Protein AF-A0A6B3CHG3-F1 (afdb_monomer_lite)

pLDDT: mean 94.93, std 5.12, range [70.69, 98.56]

Foldseek 3Di:
DPPDDPVPDDPDDDDDPDDQDVVQVQADPVRHGPVVSCCVVCVVVVVVVVVD

Secondary structure (DSSP, 8-state):
--SS-TTTS-------SS---TTTTSB-TT--B-HHHHHHHTHHHHHHHHH-

Sequence (52 aa):
NTLVSQAESIRTFRILAQPFTEEHGLLTPSLKLKRKAIENAYGTEVEALYRA

Structure (mmCIF, N/CA/C/O backbone):
data_AF-A0A6B3CHG3-F1
#
_entry.id   AF-A0A6B3CHG3-F1
#
loop_
_atom_site.group_PDB
_atom_site.id
_atom_site.type_symbol
_atom_site.label_atom_id
_atom_site.label_alt_id
_atom_site.label_comp_id
_atom_site.label_asym_id
_atom_site.label_entity_id
_atom_site.label_seq_id
_atom_site.pdbx_PDB_ins_code
_atom_site.Cartn_x
_atom_site.Cartn_y
_atom_site.Cartn_z
_atom_site.occupancy
_atom_site.B_iso_or_equiv
_atom_site.auth_seq_id
_atom_site.auth_comp_id
_atom_site.auth_asym_id
_atom_site.auth_atom_id
_atom_site.pdbx_PDB_model_num
ATOM 1 N N . ASN A 1 1 ? 14.885 12.357 -6.292 1.00 73.38 1 ASN A N 1
ATOM 2 C CA . ASN A 1 1 ? 15.640 11.520 -5.342 1.00 73.38 1 ASN A CA 1
ATOM 3 C C . ASN A 1 1 ? 17.142 11.792 -5.515 1.00 73.38 1 ASN A C 1
ATOM 5 O O . ASN A 1 1 ? 17.842 10.994 -6.122 1.00 73.38 1 ASN A O 1
ATOM 9 N N . THR A 1 2 ? 17.625 12.962 -5.082 1.00 84.56 2 THR A N 1
ATOM 10 C CA . THR A 1 2 ? 19.003 13.440 -5.359 1.00 84.56 2 THR A CA 1
ATOM 11 C C . THR A 1 2 ? 19.810 13.754 -4.098 1.00 84.56 2 THR A C 1
ATOM 13 O O . THR A 1 2 ? 21.009 13.979 -4.187 1.00 84.56 2 THR A O 1
ATOM 16 N N . LEU A 1 3 ? 19.153 13.769 -2.933 1.00 94.06 3 LEU A N 1
ATOM 17 C CA . LEU A 1 3 ? 19.757 14.072 -1.630 1.00 94.06 3 LEU A CA 1
ATOM 18 C C . LEU A 1 3 ? 20.119 12.818 -0.822 1.00 94.06 3 LEU A C 1
ATOM 20 O O . LEU A 1 3 ? 20.624 12.936 0.288 1.00 94.06 3 LEU A O 1
ATOM 24 N N . VAL A 1 4 ? 19.831 11.631 -1.351 1.00 94.50 4 VAL A N 1
ATOM 25 C CA . VAL A 1 4 ? 20.129 10.348 -0.703 1.00 94.50 4 VAL A CA 1
ATOM 26 C C . VAL A 1 4 ? 21.090 9.548 -1.570 1.00 94.50 4 VAL A C 1
ATOM 28 O O . VAL A 1 4 ? 21.274 9.851 -2.753 1.00 94.50 4 VAL A O 1
ATOM 31 N N . SER A 1 5 ? 21.709 8.528 -0.980 1.00 95.62 5 SER A N 1
ATOM 32 C CA . SER A 1 5 ? 22.639 7.660 -1.693 1.00 95.62 5 SER A CA 1
ATOM 33 C C . SER A 1 5 ? 21.969 6.941 -2.873 1.00 95.62 5 SER A C 1
ATOM 35 O O . SER A 1 5 ? 20.749 6.781 -2.934 1.00 95.62 5 SER A O 1
ATOM 37 N N . GLN A 1 6 ? 22.780 6.438 -3.807 1.00 91.75 6 GLN A N 1
ATOM 38 C CA . GLN A 1 6 ? 22.276 5.633 -4.926 1.00 91.75 6 GLN A CA 1
ATOM 39 C C . GLN A 1 6 ? 21.536 4.368 -4.461 1.00 91.75 6 GLN A C 1
ATOM 41 O O . GLN A 1 6 ? 20.608 3.928 -5.136 1.00 91.75 6 GLN A O 1
ATOM 46 N N . ALA A 1 7 ? 21.929 3.783 -3.323 1.00 93.56 7 ALA A N 1
ATOM 47 C CA . ALA A 1 7 ? 21.276 2.600 -2.763 1.00 93.56 7 ALA A CA 1
ATOM 48 C C . ALA A 1 7 ? 19.899 2.925 -2.162 1.00 93.56 7 ALA A C 1
ATOM 50 O O . ALA A 1 7 ? 18.978 2.124 -2.275 1.00 93.56 7 ALA A O 1
ATOM 51 N N . GLU A 1 8 ? 19.747 4.113 -1.578 1.00 96.06 8 GLU A N 1
ATOM 52 C CA . GLU A 1 8 ? 18.482 4.602 -1.014 1.00 96.06 8 GLU A CA 1
ATOM 53 C C . GLU A 1 8 ? 17.589 5.272 -2.063 1.00 96.06 8 GLU A C 1
ATOM 55 O O . GLU A 1 8 ? 16.481 5.715 -1.759 1.00 96.06 8 GLU A O 1
ATOM 60 N N . SER A 1 9 ? 18.064 5.364 -3.308 1.00 95.7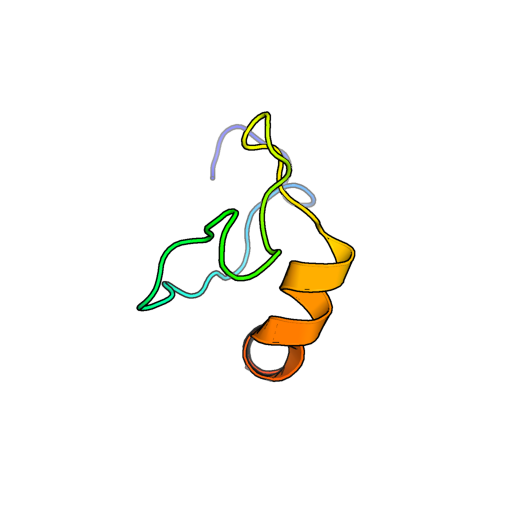5 9 SER A N 1
ATOM 61 C CA . SER A 1 9 ? 17.317 5.998 -4.378 1.00 95.75 9 SER A CA 1
ATOM 62 C C . SER A 1 9 ? 16.159 5.152 -4.871 1.00 95.75 9 SER A C 1
ATOM 64 O O . SER A 1 9 ? 16.333 3.998 -5.265 1.00 95.75 9 SER A O 1
ATOM 66 N N . ILE A 1 10 ? 14.964 5.748 -4.893 1.00 93.81 10 ILE A N 1
ATOM 67 C CA . ILE A 1 10 ? 13.775 5.120 -5.472 1.00 93.81 10 ILE A CA 1
ATOM 68 C C . ILE A 1 10 ? 13.979 4.992 -6.986 1.00 93.81 10 ILE A C 1
ATOM 70 O O . ILE A 1 10 ? 13.974 5.987 -7.710 1.00 93.81 10 ILE A O 1
ATOM 74 N N . ARG A 1 11 ? 14.153 3.752 -7.456 1.00 92.69 11 ARG A N 1
ATOM 75 C CA . ARG A 1 11 ? 14.412 3.431 -8.872 1.00 92.69 11 ARG A CA 1
ATOM 76 C C . ARG A 1 11 ? 13.155 3.460 -9.734 1.00 92.69 11 ARG A C 1
ATOM 78 O O . ARG A 1 11 ? 13.198 3.929 -10.863 1.00 92.69 11 ARG A O 1
ATOM 85 N N . THR A 1 12 ? 12.053 2.943 -9.205 1.00 94.56 12 THR A N 1
ATOM 86 C CA . THR A 1 12 ? 10.758 2.877 -9.883 1.00 94.56 12 THR A CA 1
ATOM 87 C C . THR A 1 12 ? 9.641 2.915 -8.848 1.00 94.56 12 THR A C 1
ATOM 89 O O . THR A 1 12 ? 9.838 2.526 -7.695 1.00 94.56 12 THR A O 1
ATOM 92 N N . PHE A 1 13 ? 8.478 3.416 -9.245 1.00 95.44 13 PHE A N 1
ATOM 93 C CA . PHE A 1 13 ? 7.276 3.436 -8.423 1.00 95.44 13 PHE A CA 1
ATOM 94 C C . PHE A 1 13 ? 6.040 3.340 -9.316 1.00 95.44 13 PHE A C 1
ATOM 96 O O . PHE A 1 13 ? 6.062 3.725 -10.485 1.00 95.44 13 PHE A O 1
ATOM 103 N N . ARG A 1 14 ? 4.941 2.846 -8.746 1.00 95.38 14 ARG A N 1
ATOM 104 C CA . ARG A 1 14 ? 3.630 2.802 -9.395 1.00 95.38 14 ARG A CA 1
ATOM 105 C C . ARG A 1 14 ? 2.644 3.637 -8.592 1.00 95.38 14 ARG A C 1
ATOM 107 O O . ARG A 1 14 ? 2.616 3.561 -7.367 1.00 95.38 14 ARG A O 1
ATOM 114 N N . ILE A 1 15 ? 1.825 4.410 -9.297 1.00 95.88 15 ILE A N 1
ATOM 115 C CA . ILE A 1 15 ? 0.682 5.101 -8.702 1.00 95.88 15 ILE A CA 1
ATOM 116 C C . ILE A 1 15 ? -0.488 4.122 -8.652 1.00 95.88 15 ILE A C 1
ATOM 118 O O . ILE A 1 15 ? -0.859 3.539 -9.670 1.00 95.88 15 ILE A O 1
ATOM 122 N N . LEU A 1 16 ? -1.040 3.925 -7.459 1.00 95.38 16 LEU A N 1
ATOM 123 C CA . LEU A 1 16 ? -2.211 3.081 -7.241 1.00 95.38 16 LEU A CA 1
ATOM 124 C C . LEU A 1 16 ? -3.482 3.920 -7.390 1.00 95.38 16 LEU A C 1
ATOM 126 O O . LEU A 1 16 ? -3.507 5.091 -7.017 1.00 95.38 16 LEU A O 1
ATOM 130 N N . ALA A 1 17 ? -4.545 3.314 -7.918 1.00 94.31 17 ALA A N 1
ATOM 131 C CA . ALA A 1 17 ? -5.825 3.997 -8.103 1.00 9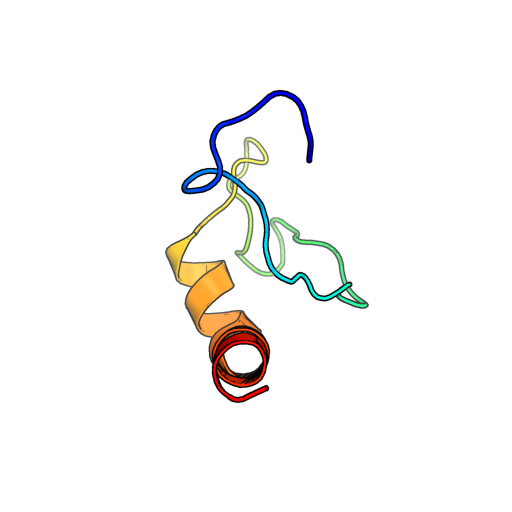4.31 17 ALA A CA 1
ATOM 132 C C . ALA A 1 17 ? -6.604 4.191 -6.791 1.00 94.31 17 ALA A C 1
ATOM 134 O O . ALA A 1 17 ? -7.486 5.041 -6.723 1.00 94.31 17 ALA A O 1
ATOM 135 N N . GLN A 1 18 ? -6.303 3.386 -5.768 1.00 93.62 18 GLN A N 1
ATOM 136 C CA . GLN A 1 18 ? -7.008 3.375 -4.490 1.00 93.62 18 GLN A CA 1
ATOM 137 C C . GLN A 1 18 ? -6.043 3.717 -3.347 1.00 93.62 18 GLN A C 1
ATOM 139 O O . GLN A 1 18 ? -4.898 3.251 -3.358 1.00 93.62 18 GLN A O 1
ATOM 144 N N . PRO A 1 19 ? -6.479 4.507 -2.352 1.00 95.75 19 PRO A N 1
ATOM 145 C CA . PRO A 1 19 ? -5.678 4.776 -1.167 1.00 95.75 19 PRO A CA 1
ATOM 146 C C . PRO A 1 19 ? -5.618 3.555 -0.241 1.00 95.75 19 PRO A C 1
ATOM 148 O O . PRO A 1 19 ? -6.452 2.649 -0.295 1.00 95.75 19 PRO A O 1
ATOM 151 N N . PHE A 1 20 ? -4.655 3.561 0.680 1.00 97.75 20 PHE A N 1
ATOM 152 C CA . PHE A 1 20 ? -4.673 2.635 1.808 1.00 97.75 20 PHE A CA 1
ATOM 153 C C . PHE A 1 20 ? -5.677 3.117 2.850 1.00 97.75 20 PHE A C 1
ATOM 155 O O . PHE A 1 20 ? -5.659 4.28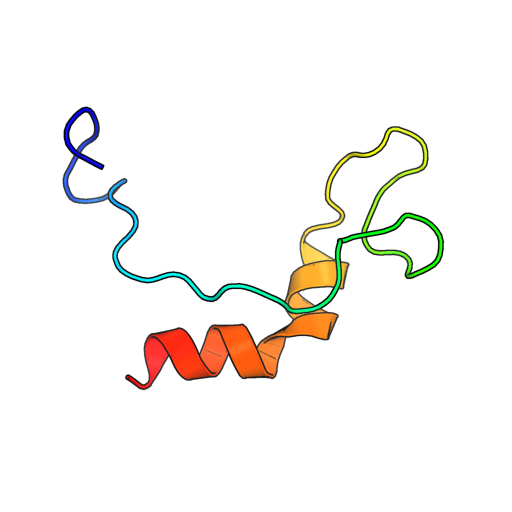3 3.240 1.00 97.75 20 PHE A O 1
ATOM 162 N N . THR A 1 21 ? -6.533 2.213 3.315 1.00 97.88 21 THR 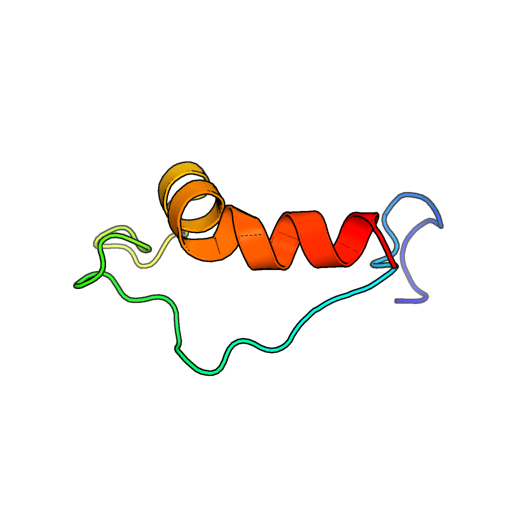A N 1
ATOM 163 C CA . THR A 1 21 ? -7.562 2.513 4.312 1.00 97.88 21 THR A CA 1
ATOM 164 C C . THR A 1 21 ? -7.510 1.509 5.460 1.00 97.88 21 THR A C 1
ATOM 166 O O . THR A 1 21 ? -6.999 0.392 5.325 1.00 97.88 21 THR A O 1
ATOM 169 N N . GLU A 1 22 ? -8.024 1.915 6.620 1.00 97.62 22 GLU A N 1
ATOM 170 C CA . GLU A 1 22 ? -8.219 1.003 7.750 1.00 97.62 22 GLU A CA 1
ATOM 171 C C . GLU A 1 22 ? -9.285 -0.057 7.435 1.00 97.62 22 GLU A C 1
ATOM 173 O O . GLU A 1 22 ? -9.077 -1.224 7.756 1.00 97.62 22 GLU A O 1
ATOM 178 N N . GLU A 1 23 ? -10.366 0.330 6.745 1.00 96.94 23 GLU A N 1
ATOM 179 C CA . GLU A 1 23 ? -11.470 -0.549 6.327 1.00 96.94 23 GLU A CA 1
ATOM 180 C C . GLU A 1 23 ? -10.980 -1.750 5.509 1.00 96.94 23 GLU A C 1
ATOM 182 O O . GLU A 1 23 ? -11.354 -2.887 5.779 1.00 96.94 23 GLU A O 1
ATOM 187 N N . HIS A 1 24 ? -10.059 -1.520 4.569 1.00 95.56 24 HIS A N 1
ATOM 188 C CA . HIS A 1 24 ? -9.445 -2.591 3.780 1.00 95.56 24 HIS A CA 1
ATOM 189 C C . HIS A 1 24 ? -8.338 -3.345 4.537 1.00 95.56 24 HIS A C 1
ATOM 191 O O . HIS A 1 24 ? -7.637 -4.177 3.965 1.00 95.56 24 HIS A O 1
ATOM 197 N N . GLY A 1 25 ? -8.123 -3.043 5.819 1.00 97.25 25 GLY A N 1
ATOM 198 C CA . GLY A 1 25 ? -7.107 -3.681 6.649 1.00 97.25 25 GLY A CA 1
ATOM 199 C C . GLY A 1 25 ? -5.671 -3.297 6.287 1.00 97.25 25 GLY A C 1
ATOM 200 O O . GLY A 1 25 ? -4.739 -3.957 6.749 1.00 97.25 25 GLY A O 1
ATOM 201 N N . LEU A 1 26 ? -5.471 -2.235 5.500 1.00 98.25 26 LEU A N 1
ATOM 202 C CA . LEU A 1 26 ? -4.155 -1.789 5.027 1.00 98.25 26 LEU A CA 1
ATOM 203 C C . LEU A 1 26 ? -3.487 -0.799 5.990 1.00 98.25 26 LEU A C 1
ATOM 205 O O . LEU A 1 26 ? -2.264 -0.643 5.968 1.00 98.25 26 LEU A O 1
ATOM 209 N N . LEU A 1 27 ? -4.270 -0.177 6.875 1.00 98.56 27 LEU A N 1
ATOM 210 C CA . LEU A 1 27 ? -3.797 0.700 7.946 1.00 98.56 27 LEU A CA 1
ATOM 211 C C . LEU A 1 27 ? -4.147 0.156 9.342 1.00 98.56 27 LEU A C 1
ATOM 213 O O . LEU A 1 27 ? -5.064 -0.654 9.514 1.00 98.56 27 LEU A O 1
ATOM 217 N N . THR A 1 28 ? -3.398 0.578 10.361 1.00 97.62 28 THR A N 1
ATOM 218 C CA . THR A 1 28 ? -3.800 0.468 11.774 1.00 97.62 28 THR A CA 1
ATOM 219 C C . THR A 1 28 ? -4.871 1.515 12.109 1.00 97.62 28 THR A C 1
ATOM 221 O O . THR A 1 28 ? -4.964 2.510 11.392 1.00 97.62 28 THR A O 1
ATOM 224 N N . PRO A 1 29 ? -5.592 1.378 13.241 1.00 97.38 29 PRO A N 1
ATOM 225 C CA . PRO A 1 29 ? -6.488 2.438 13.728 1.00 97.38 29 PRO A CA 1
ATOM 226 C C . PRO A 1 29 ? -5.782 3.785 13.954 1.00 97.38 29 PRO A C 1
ATOM 228 O O . PRO A 1 29 ? -6.386 4.847 13.933 1.00 97.38 29 PRO A O 1
ATOM 231 N N . SER A 1 30 ? -4.460 3.752 14.147 1.00 97.25 30 SER A N 1
ATOM 232 C CA . SER A 1 30 ? -3.588 4.929 14.237 1.00 97.25 30 SER A CA 1
ATOM 233 C C . SER A 1 30 ? -2.977 5.367 12.896 1.00 97.25 30 SER A C 1
ATOM 235 O O . SER A 1 30 ? -1.980 6.085 12.889 1.00 97.25 30 SER A O 1
ATOM 237 N N . LEU A 1 31 ? -3.537 4.916 11.768 1.00 96.69 31 LEU A N 1
ATOM 238 C CA . LEU A 1 31 ? -3.147 5.251 10.390 1.00 96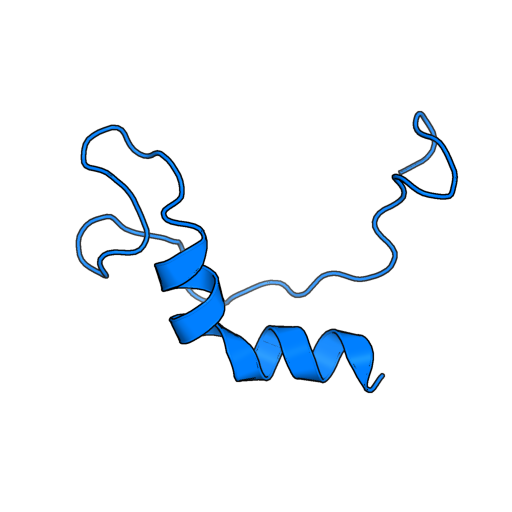.69 31 LEU A CA 1
ATOM 239 C C . LEU A 1 31 ? -1.724 4.842 9.976 1.00 96.69 31 LEU A C 1
ATOM 241 O O . LEU A 1 31 ? -1.196 5.313 8.969 1.00 96.69 31 LEU A O 1
ATOM 245 N N . LYS A 1 32 ? -1.089 3.924 10.710 1.00 98.06 32 LYS A N 1
ATOM 246 C CA . LYS A 1 32 ? 0.203 3.355 10.306 1.00 98.06 32 LYS A CA 1
ATOM 247 C C . LYS A 1 32 ? -0.006 2.280 9.244 1.00 98.06 32 LYS A C 1
ATOM 249 O O . LYS A 1 32 ? -0.948 1.497 9.329 1.00 98.06 32 LYS A O 1
ATOM 254 N N . LEU A 1 33 ? 0.915 2.191 8.288 1.00 98.25 33 LEU A N 1
ATOM 255 C CA . LEU A 1 33 ? 0.902 1.161 7.246 1.00 98.25 33 LEU A CA 1
ATOM 256 C C . LEU A 1 33 ? 1.032 -0.249 7.840 1.00 98.25 33 LEU A C 1
ATOM 258 O O . LEU A 1 33 ? 1.973 -0.536 8.585 1.00 98.25 33 LEU A O 1
ATOM 262 N N . LYS A 1 34 ? 0.153 -1.167 7.435 1.00 98.06 34 LYS A N 1
ATOM 263 C CA . LYS A 1 34 ? 0.297 -2.606 7.693 1.00 98.06 34 LYS A CA 1
ATOM 264 C C . LYS A 1 34 ? 1.053 -3.254 6.533 1.00 98.06 34 LYS A C 1
ATOM 266 O O . LYS A 1 34 ? 0.447 -3.821 5.629 1.00 98.06 34 LYS A O 1
ATOM 271 N N . ARG A 1 35 ? 2.390 -3.179 6.575 1.00 97.75 35 ARG A N 1
ATOM 272 C CA . ARG A 1 35 ? 3.292 -3.599 5.477 1.00 97.75 35 ARG A CA 1
ATOM 273 C C . ARG A 1 35 ? 2.936 -4.960 4.864 1.00 97.75 35 ARG A C 1
ATOM 275 O O . ARG A 1 35 ? 2.661 -5.021 3.677 1.00 97.75 35 ARG A O 1
ATOM 282 N N . LYS A 1 36 ? 2.811 -6.009 5.685 1.00 97.88 36 LYS A N 1
ATOM 283 C CA . LYS A 1 36 ? 2.482 -7.368 5.217 1.00 97.88 36 LYS A CA 1
ATOM 284 C C . LYS A 1 36 ? 1.122 -7.455 4.507 1.00 97.88 36 LYS A C 1
ATOM 286 O O . LYS A 1 36 ? 0.979 -8.200 3.548 1.00 97.88 36 LYS A O 1
ATOM 291 N N . ALA A 1 37 ? 0.119 -6.707 4.971 1.00 97.75 37 ALA A N 1
ATOM 292 C CA . ALA A 1 37 ? -1.194 -6.681 4.325 1.00 97.75 37 ALA A CA 1
ATOM 293 C C 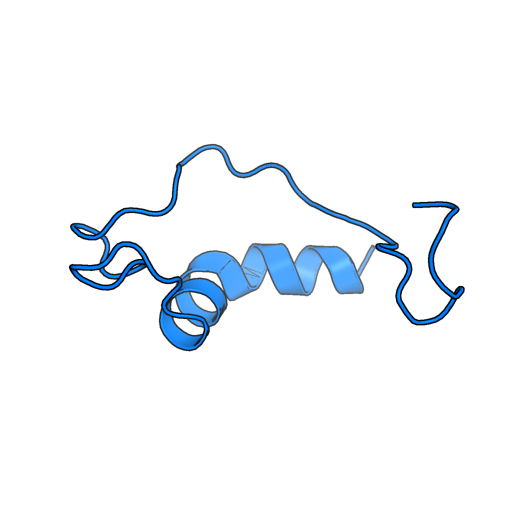. ALA A 1 37 ? -1.127 -5.975 2.962 1.00 97.75 37 ALA A C 1
ATOM 295 O O . ALA A 1 37 ? -1.702 -6.462 1.996 1.00 97.75 37 ALA A O 1
ATOM 296 N N . ILE A 1 38 ? -0.374 -4.873 2.880 1.00 97.81 38 ILE A N 1
ATOM 297 C CA . ILE A 1 38 ? -0.143 -4.127 1.636 1.00 97.81 38 ILE A CA 1
ATOM 298 C C . ILE A 1 38 ? 0.642 -4.975 0.628 1.00 97.81 38 ILE A C 1
ATOM 300 O O . ILE A 1 38 ? 0.230 -5.076 -0.521 1.00 97.81 38 ILE A O 1
ATOM 304 N N . GLU A 1 39 ? 1.729 -5.620 1.056 1.00 97.06 39 GLU A N 1
ATOM 305 C CA . GLU A 1 39 ? 2.540 -6.512 0.213 1.00 97.06 39 GLU A CA 1
ATOM 306 C C . GLU A 1 39 ? 1.707 -7.667 -0.353 1.00 97.06 39 GLU A C 1
ATOM 308 O O . GLU A 1 39 ? 1.808 -7.972 -1.536 1.00 97.06 39 GLU A O 1
ATOM 313 N N . ASN A 1 40 ? 0.831 -8.265 0.459 1.00 97.31 40 ASN A N 1
ATOM 314 C CA . ASN A 1 40 ? -0.068 -9.318 -0.009 1.00 97.31 40 ASN A CA 1
ATOM 315 C C . ASN A 1 40 ? -1.123 -8.794 -0.997 1.00 97.31 40 ASN A C 1
ATOM 317 O O . ASN A 1 40 ? -1.407 -9.455 -1.991 1.00 97.31 40 ASN A O 1
ATOM 321 N N . ALA A 1 41 ? -1.718 -7.628 -0.724 1.00 96.69 41 ALA A N 1
ATOM 322 C CA . ALA A 1 41 ? -2.781 -7.060 -1.554 1.00 96.69 41 ALA A CA 1
ATOM 323 C C . ALA A 1 41 ? -2.277 -6.573 -2.923 1.00 96.69 41 ALA A C 1
ATOM 325 O O . ALA A 1 41 ? -3.007 -6.677 -3.903 1.00 96.69 41 ALA A O 1
ATOM 326 N N . TYR A 1 42 ? -1.039 -6.071 -2.986 1.00 96.88 42 TYR A N 1
ATOM 327 C CA . TYR A 1 42 ? -0.437 -5.479 -4.187 1.00 96.88 42 TYR A CA 1
ATOM 328 C C . TYR A 1 42 ? 0.775 -6.265 -4.704 1.00 96.88 42 TYR A C 1
ATOM 330 O O . TYR A 1 42 ? 1.659 -5.711 -5.362 1.00 96.88 42 TYR A O 1
ATOM 338 N N . GLY A 1 43 ? 0.854 -7.558 -4.382 1.00 96.81 43 GLY A N 1
ATOM 339 C CA . GLY A 1 43 ? 1.992 -8.400 -4.755 1.00 96.81 43 GLY A CA 1
ATOM 340 C C . GLY A 1 43 ? 2.226 -8.422 -6.266 1.00 96.81 43 GLY A C 1
ATOM 341 O O . GLY A 1 43 ? 3.360 -8.313 -6.717 1.00 96.81 43 GLY A O 1
ATOM 342 N N . THR A 1 44 ? 1.155 -8.459 -7.061 1.00 96.62 44 THR A N 1
ATOM 343 C CA . THR A 1 44 ? 1.233 -8.422 -8.529 1.00 96.62 44 THR A CA 1
ATOM 344 C C . THR A 1 44 ? 1.873 -7.129 -9.039 1.00 96.62 44 THR A C 1
ATOM 346 O O . THR A 1 44 ? 2.715 -7.156 -9.935 1.00 96.62 44 THR A O 1
ATOM 349 N N . GLU A 1 45 ? 1.495 -5.983 -8.477 1.00 95.94 45 GLU A N 1
ATOM 350 C CA . GLU A 1 45 ? 2.044 -4.675 -8.821 1.00 95.94 45 GLU A CA 1
ATOM 351 C C . GLU A 1 45 ? 3.516 -4.574 -8.432 1.00 95.94 45 GLU A C 1
ATOM 353 O O . GLU A 1 45 ? 4.308 -4.056 -9.217 1.00 95.94 45 GLU A O 1
ATOM 358 N N . VAL A 1 46 ? 3.877 -5.078 -7.248 1.00 95.00 46 VAL A N 1
ATOM 359 C CA . VAL A 1 46 ? 5.263 -5.111 -6.767 1.00 95.00 46 VAL A CA 1
ATOM 360 C C . VAL A 1 46 ? 6.121 -5.992 -7.672 1.00 95.00 46 VAL A C 1
ATOM 362 O O . VAL A 1 46 ? 7.157 -5.537 -8.148 1.00 95.00 46 VAL A O 1
ATOM 365 N N . GLU A 1 47 ? 5.674 -7.207 -7.991 1.00 96.19 47 GLU A N 1
ATOM 366 C CA . GLU A 1 47 ? 6.388 -8.105 -8.906 1.00 96.19 47 GLU A CA 1
ATOM 367 C C . GLU A 1 47 ? 6.558 -7.481 -10.296 1.00 96.19 47 GLU A C 1
ATOM 369 O O . GLU A 1 47 ? 7.636 -7.554 -10.888 1.00 96.19 47 GLU A O 1
ATOM 374 N N . ALA A 1 48 ? 5.533 -6.792 -10.808 1.00 95.75 48 ALA A N 1
ATOM 375 C CA . ALA A 1 48 ? 5.614 -6.104 -12.093 1.00 95.75 48 ALA A CA 1
ATOM 376 C C . ALA A 1 48 ? 6.695 -5.006 -12.123 1.00 95.75 48 ALA A C 1
ATOM 378 O O . ALA A 1 48 ? 7.269 -4.766 -13.182 1.00 95.75 48 ALA A O 1
ATOM 379 N N . LEU A 1 49 ? 7.005 -4.362 -10.990 1.00 94.88 49 LEU A N 1
ATOM 380 C CA . LEU A 1 49 ? 8.087 -3.371 -10.907 1.00 94.88 49 LEU A CA 1
ATOM 381 C C . LEU A 1 49 ? 9.481 -3.997 -11.037 1.00 94.88 49 LEU A C 1
ATOM 383 O O . LEU A 1 49 ? 10.395 -3.319 -11.497 1.00 94.88 49 LEU A O 1
ATOM 387 N N . TYR A 1 50 ? 9.650 -5.263 -10.644 1.00 94.00 50 TYR A N 1
ATOM 388 C CA . TYR A 1 50 ? 10.932 -5.975 -10.726 1.00 94.00 50 TYR A CA 1
ATOM 389 C C . TYR A 1 50 ? 11.150 -6.709 -12.052 1.00 94.00 50 TYR A C 1
ATOM 391 O O . TYR A 1 50 ? 12.277 -7.088 -12.361 1.00 94.00 50 TYR A O 1
ATOM 399 N N . ARG A 1 51 ? 10.082 -6.952 -12.819 1.00 92.00 51 ARG A N 1
ATOM 400 C CA . ARG A 1 51 ? 10.154 -7.612 -14.134 1.00 92.00 51 ARG A CA 1
ATOM 401 C C . ARG A 1 51 ? 10.377 -6.642 -15.297 1.00 92.00 51 ARG A C 1
ATOM 403 O O . ARG A 1 51 ? 10.648 -7.116 -16.398 1.00 92.00 51 ARG A O 1
ATOM 410 N N . ALA A 1 52 ? 10.199 -5.344 -15.058 1.00 70.69 52 ALA A N 1
ATOM 411 C CA . ALA A 1 52 ? 10.345 -4.275 -16.043 1.00 70.69 52 ALA A CA 1
ATOM 412 C C . ALA A 1 52 ? 11.807 -3.862 -16.276 1.00 70.69 52 ALA A C 1
ATOM 414 O O . ALA A 1 52 ? 12.644 -4.067 -15.368 1.00 70.69 52 ALA A O 1
#

Radius of gyration: 13.34 Å; chains: 1; bounding box: 34×23×30 Å